Protein AF-A0A1E3JAP0-F1 (afdb_monomer_lite)

Structure (mmCIF, N/CA/C/O backbone):
data_AF-A0A1E3JAP0-F1
#
_entry.id   AF-A0A1E3JAP0-F1
#
loop_
_atom_site.group_PDB
_atom_site.id
_atom_site.type_symbol
_atom_site.label_atom_id
_atom_site.label_alt_id
_atom_site.label_comp_id
_atom_site.label_asym_id
_atom_site.label_entity_id
_atom_site.label_seq_id
_atom_site.pdbx_PDB_ins_code
_atom_site.Cartn_x
_atom_site.Cartn_y
_atom_site.Cartn_z
_atom_site.occupancy
_atom_site.B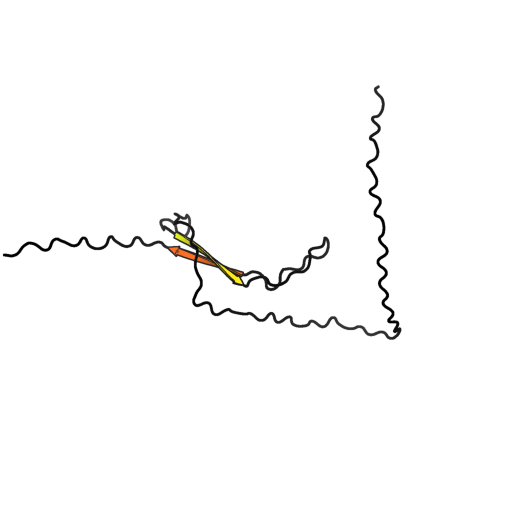_iso_or_equiv
_atom_site.auth_seq_id
_atom_site.auth_comp_id
_atom_site.auth_asym_id
_atom_site.auth_atom_id
_atom_site.pdbx_PDB_model_num
ATOM 1 N N . MET A 1 1 ? 6.886 50.857 -39.883 1.00 52.12 1 MET A N 1
ATOM 2 C CA . MET A 1 1 ? 7.313 49.444 -39.802 1.00 52.12 1 MET A CA 1
ATOM 3 C C . MET A 1 1 ? 8.610 49.383 -39.006 1.00 52.12 1 MET A C 1
ATOM 5 O O . MET A 1 1 ? 9.554 50.024 -39.448 1.00 52.12 1 MET A O 1
ATOM 9 N N . PRO A 1 2 ? 8.670 48.724 -37.838 1.00 55.16 2 PRO A N 1
ATOM 10 C CA . PRO A 1 2 ? 9.937 48.476 -37.148 1.00 55.16 2 PRO A CA 1
ATOM 11 C C . PRO A 1 2 ? 10.620 47.192 -37.680 1.00 55.16 2 PRO A C 1
ATOM 13 O O . PRO A 1 2 ? 9.924 46.336 -38.232 1.00 55.16 2 PRO A O 1
ATOM 16 N N . PRO A 1 3 ? 11.958 47.059 -37.565 1.00 58.38 3 PRO A N 1
ATOM 17 C CA . PRO A 1 3 ? 12.718 45.965 -38.171 1.00 58.38 3 PRO A CA 1
ATOM 18 C C . PRO A 1 3 ? 12.794 44.704 -37.293 1.00 58.38 3 PRO A C 1
ATOM 20 O O . PRO A 1 3 ? 12.540 44.739 -36.091 1.00 58.38 3 PRO A O 1
ATOM 23 N N . LEU A 1 4 ? 13.150 43.592 -37.948 1.00 58.06 4 LEU A N 1
ATOM 24 C CA . LEU A 1 4 ? 13.256 42.232 -37.420 1.00 58.06 4 LEU A CA 1
ATOM 25 C C . LEU A 1 4 ? 14.192 42.115 -36.204 1.00 58.06 4 LEU A C 1
ATOM 27 O O . LEU A 1 4 ? 15.378 42.432 -36.288 1.00 58.06 4 LEU A O 1
ATOM 31 N N . THR A 1 5 ? 13.681 41.525 -35.121 1.00 54.53 5 THR A N 1
ATOM 32 C CA . THR A 1 5 ? 14.494 40.927 -34.054 1.00 54.53 5 THR A CA 1
ATOM 33 C C . THR A 1 5 ? 15.216 39.700 -34.608 1.00 54.53 5 THR A C 1
ATOM 35 O O . THR A 1 5 ? 14.584 38.738 -35.037 1.00 54.53 5 THR A O 1
ATOM 38 N N . THR A 1 6 ? 16.547 39.748 -34.614 1.00 65.06 6 THR A N 1
ATOM 39 C CA . THR A 1 6 ? 17.420 38.591 -34.847 1.00 65.06 6 THR A CA 1
ATOM 40 C C . THR A 1 6 ? 17.788 38.019 -33.483 1.00 65.06 6 THR A C 1
ATOM 42 O O . THR A 1 6 ? 18.492 38.680 -32.721 1.00 65.06 6 THR A O 1
ATOM 45 N N . ASP A 1 7 ? 17.302 36.822 -33.156 1.00 58.41 7 ASP A N 1
ATOM 46 C CA . ASP A 1 7 ? 17.747 36.101 -31.959 1.00 58.41 7 ASP A CA 1
ATOM 47 C C . ASP A 1 7 ? 19.215 35.654 -32.114 1.00 58.41 7 ASP A C 1
ATOM 49 O O . ASP A 1 7 ? 19.608 35.195 -33.194 1.00 58.41 7 ASP A O 1
ATOM 53 N N . PRO A 1 8 ? 20.052 35.749 -31.063 1.00 61.91 8 PRO A N 1
ATOM 54 C CA . PRO A 1 8 ? 21.417 35.241 -31.111 1.00 61.91 8 PRO A CA 1
ATOM 55 C C . PRO A 1 8 ? 21.438 33.701 -31.036 1.00 61.91 8 PRO A C 1
ATOM 57 O O . PRO A 1 8 ? 20.634 33.101 -30.316 1.00 61.91 8 PRO A O 1
ATOM 60 N N . PRO A 1 9 ? 22.372 33.023 -31.730 1.00 57.25 9 PRO A N 1
ATOM 61 C CA . PRO A 1 9 ? 22.448 31.569 -31.697 1.00 57.25 9 PRO A CA 1
ATOM 62 C C . PRO A 1 9 ? 22.967 31.067 -30.341 1.00 57.25 9 PRO A C 1
ATOM 64 O O . PRO A 1 9 ? 23.933 31.589 -29.783 1.00 57.25 9 PRO A O 1
ATOM 67 N N . LEU A 1 10 ? 22.337 30.005 -29.831 1.00 57.28 10 LEU A N 1
ATOM 68 C CA . LEU A 1 10 ? 22.750 29.308 -28.612 1.00 57.28 10 LEU A CA 1
ATOM 69 C C . LEU A 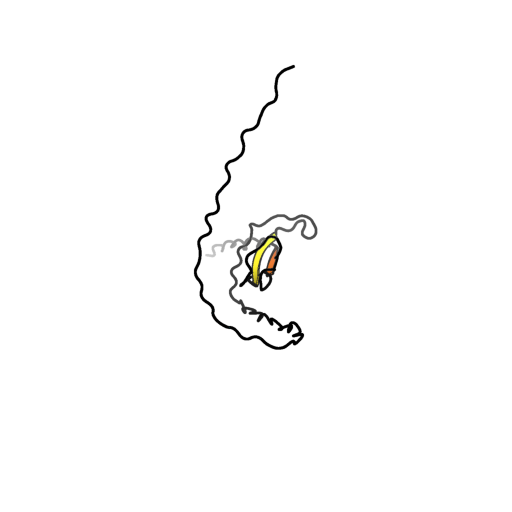1 10 ? 24.133 28.640 -28.774 1.00 57.28 10 LEU A C 1
ATOM 71 O O . LEU A 1 10 ? 24.457 28.133 -29.853 1.00 57.28 10 LEU A O 1
ATOM 75 N N . PRO A 1 11 ? 24.945 28.569 -27.701 1.00 48.59 11 PRO A N 1
ATOM 76 C CA . PRO A 1 11 ? 26.294 28.022 -27.764 1.00 48.59 11 PRO A CA 1
ATOM 77 C C . PRO A 1 11 ? 26.280 26.506 -28.006 1.00 48.59 11 PRO A C 1
ATOM 79 O O . PRO A 1 11 ? 25.711 25.728 -27.236 1.00 48.59 11 PRO A O 1
ATOM 82 N N . GLN A 1 12 ? 26.966 26.073 -29.065 1.00 54.62 12 GLN A N 1
ATOM 83 C CA . GLN A 1 12 ? 27.198 24.662 -29.364 1.00 54.62 12 GLN A CA 1
ATOM 84 C C . GLN A 1 12 ? 28.131 24.045 -28.311 1.00 54.62 12 GLN A C 1
ATOM 86 O O . GLN A 1 12 ? 29.329 24.331 -28.264 1.00 54.62 12 GLN A O 1
ATOM 91 N N . LYS A 1 13 ? 27.597 23.151 -27.472 1.00 53.06 13 LYS A N 1
ATOM 92 C CA . LYS A 1 13 ? 28.414 22.285 -26.613 1.00 53.06 13 LYS A CA 1
ATOM 93 C C . LYS A 1 13 ? 29.183 21.294 -27.492 1.00 53.06 13 LYS A C 1
ATOM 95 O O . LYS A 1 13 ? 28.628 20.299 -27.952 1.00 53.06 13 LYS A O 1
ATOM 100 N N . ARG A 1 14 ? 30.473 21.567 -27.713 1.00 50.31 14 ARG A N 1
ATOM 101 C CA . ARG A 1 14 ? 31.441 20.594 -28.239 1.00 50.31 14 ARG A CA 1
ATOM 102 C C . ARG A 1 14 ? 31.516 19.403 -27.284 1.00 50.31 14 ARG A C 1
ATOM 104 O O . ARG A 1 14 ? 32.070 19.521 -26.194 1.00 50.31 14 ARG A O 1
ATOM 111 N N . PHE A 1 15 ? 31.012 18.250 -27.706 1.00 49.12 15 PHE A N 1
ATOM 112 C CA . PHE A 1 15 ? 31.376 16.983 -27.084 1.00 49.12 15 PHE A CA 1
ATOM 113 C C . PHE A 1 15 ? 32.772 16.600 -27.579 1.00 49.12 15 PHE A C 1
ATOM 115 O O . PHE A 1 15 ? 32.958 16.277 -28.750 1.00 49.12 15 PHE A O 1
ATOM 122 N N . GLN A 1 16 ? 33.768 16.682 -26.696 1.00 45.56 16 GLN A N 1
ATOM 123 C CA . GLN A 1 16 ? 35.071 16.080 -26.953 1.00 45.56 16 GLN A CA 1
ATOM 124 C C . GLN A 1 16 ? 34.922 14.559 -26.832 1.00 45.56 16 GLN A C 1
ATOM 126 O O . GLN A 1 16 ? 34.569 14.040 -25.774 1.00 45.56 16 GLN A O 1
ATOM 131 N N . SER A 1 17 ? 35.150 13.858 -27.942 1.00 49.38 17 SER A N 1
ATOM 132 C CA . SER A 1 17 ? 35.259 12.402 -27.998 1.00 49.38 17 SER A CA 1
ATOM 133 C C . SER A 1 17 ? 36.532 11.974 -27.269 1.00 49.38 17 SER A C 1
ATOM 135 O O . SER A 1 17 ? 37.629 12.088 -27.811 1.00 49.38 17 SER A O 1
ATOM 137 N N . ALA A 1 18 ? 36.397 11.483 -26.038 1.00 50.88 18 ALA A N 1
ATOM 138 C CA . ALA A 1 18 ? 37.478 10.772 -25.372 1.00 50.88 18 ALA A CA 1
ATOM 139 C C . ALA A 1 18 ? 37.622 9.385 -26.020 1.00 50.88 18 ALA A C 1
ATOM 141 O O . ALA A 1 18 ? 36.751 8.525 -25.888 1.00 50.88 18 ALA A O 1
ATOM 142 N N . HIS A 1 19 ? 38.725 9.183 -26.740 1.00 46.69 19 HIS A N 1
ATOM 143 C CA . HIS A 1 19 ? 39.151 7.880 -27.237 1.00 46.69 19 HIS A CA 1
ATOM 144 C C . HIS A 1 19 ? 39.483 6.969 -26.049 1.00 46.69 19 HIS A C 1
ATOM 146 O O . HIS A 1 19 ? 40.580 7.026 -25.499 1.00 46.69 19 HIS A O 1
ATOM 152 N N . ALA A 1 20 ? 38.541 6.117 -25.651 1.00 44.25 20 ALA A N 1
ATOM 153 C CA . ALA A 1 20 ? 38.844 4.978 -24.797 1.00 44.25 20 ALA A CA 1
ATOM 154 C C . ALA A 1 20 ? 39.343 3.835 -25.688 1.00 44.25 20 ALA A C 1
ATOM 156 O O . ALA A 1 20 ? 38.570 3.141 -26.348 1.00 44.25 20 ALA A O 1
ATOM 157 N N . SER A 1 21 ? 40.667 3.701 -25.730 1.00 50.25 21 SER A N 1
ATOM 158 C CA . SER A 1 21 ? 41.372 2.552 -26.281 1.00 50.25 21 SER A CA 1
ATOM 159 C C . SER A 1 21 ? 40.991 1.309 -25.472 1.00 50.25 21 SER A C 1
ATOM 161 O O . SER A 1 21 ? 41.281 1.222 -24.281 1.00 50.25 21 SER A O 1
ATOM 163 N N . GLY A 1 22 ? 40.290 0.378 -26.111 1.00 37.66 22 GLY A N 1
ATOM 164 C CA . GLY A 1 22 ? 39.877 -0.898 -25.539 1.00 37.66 22 GLY A CA 1
ATOM 165 C C . GLY A 1 22 ? 40.065 -1.982 -26.585 1.00 37.66 22 GLY A C 1
ATOM 166 O O . GLY A 1 22 ? 39.156 -2.292 -27.351 1.00 37.66 22 GLY A O 1
ATOM 167 N N . SER A 1 23 ? 41.282 -2.504 -26.660 1.00 52.00 23 SER A N 1
ATOM 168 C CA . SER A 1 23 ? 41.661 -3.647 -27.482 1.00 52.00 23 SER A CA 1
ATOM 169 C C . SER A 1 23 ? 40.845 -4.883 -27.100 1.00 52.00 23 SER A C 1
ATOM 171 O O . SER A 1 23 ? 41.003 -5.383 -25.993 1.00 52.00 23 SER A O 1
ATOM 173 N N . ASN A 1 24 ? 40.045 -5.414 -28.024 1.00 43.38 24 ASN A N 1
ATOM 174 C CA . ASN A 1 24 ? 39.580 -6.799 -27.974 1.00 43.38 24 ASN A CA 1
ATOM 175 C C . ASN A 1 24 ? 39.739 -7.416 -29.362 1.00 43.38 24 ASN A C 1
ATOM 177 O O . ASN A 1 24 ? 38.888 -7.289 -30.241 1.00 43.38 24 ASN A O 1
ATOM 181 N N . ALA A 1 25 ? 40.880 -8.071 -29.552 1.00 45.66 25 ALA A N 1
ATOM 182 C CA . ALA A 1 25 ? 41.074 -9.017 -30.629 1.00 45.66 25 ALA A CA 1
ATOM 183 C C . ALA A 1 25 ? 40.373 -10.329 -30.253 1.00 45.66 25 ALA A C 1
ATOM 185 O O . ALA A 1 25 ? 40.812 -11.033 -29.352 1.00 45.66 25 ALA A O 1
ATOM 186 N N . ALA A 1 26 ? 39.307 -10.666 -30.972 1.00 41.34 26 ALA A N 1
ATOM 187 C CA . ALA A 1 26 ? 38.881 -12.046 -31.168 1.00 41.34 26 ALA A CA 1
ATOM 188 C C . ALA A 1 26 ? 38.143 -12.124 -32.508 1.00 41.34 26 ALA A C 1
ATOM 190 O O . ALA A 1 26 ? 36.944 -11.873 -32.610 1.00 41.34 26 ALA A O 1
ATOM 191 N N . ARG A 1 27 ? 38.897 -12.423 -33.569 1.00 41.41 27 ARG A N 1
ATOM 192 C CA . ARG A 1 27 ? 38.328 -12.882 -34.836 1.00 41.41 27 ARG A CA 1
ATOM 193 C C . ARG A 1 27 ? 37.953 -14.352 -34.653 1.00 41.41 27 ARG A C 1
ATOM 195 O O . ARG A 1 27 ? 38.809 -15.169 -34.334 1.00 41.41 27 ARG A O 1
ATOM 202 N N . SER A 1 28 ? 36.708 -14.696 -34.941 1.00 40.12 28 SER A N 1
ATOM 203 C CA . SER A 1 28 ? 36.392 -15.962 -35.598 1.00 40.12 28 SER A CA 1
ATOM 204 C C . SER A 1 28 ? 35.204 -15.732 -36.511 1.00 40.12 28 SER A C 1
ATOM 206 O O . SER A 1 28 ? 34.104 -15.403 -36.078 1.00 40.12 28 SER A O 1
ATOM 208 N N . ALA A 1 29 ? 35.498 -15.815 -37.802 1.00 43.75 29 ALA A N 1
ATOM 209 C CA . ALA A 1 29 ? 34.523 -15.886 -38.865 1.00 43.75 29 ALA A CA 1
ATOM 210 C C . ALA A 1 29 ? 33.998 -17.323 -38.948 1.00 43.75 29 ALA A C 1
ATOM 212 O O . ALA A 1 29 ? 34.786 -18.261 -38.854 1.00 43.75 29 ALA A O 1
ATOM 213 N N . GLY A 1 30 ? 32.700 -17.478 -39.207 1.00 35.91 30 GLY A N 1
ATOM 214 C CA . GLY A 1 30 ? 32.164 -18.708 -39.783 1.00 35.91 30 GLY A CA 1
ATOM 215 C C . GLY A 1 30 ? 30.815 -19.146 -39.224 1.00 35.91 30 GLY A C 1
ATOM 216 O O . GLY A 1 30 ? 30.692 -19.418 -38.038 1.00 35.91 30 GLY A O 1
ATOM 217 N N . GLY A 1 31 ? 29.852 -19.313 -40.133 1.00 34.75 31 GLY A N 1
ATOM 218 C CA . GLY A 1 31 ? 28.817 -20.342 -40.019 1.00 34.75 31 GLY A CA 1
ATOM 219 C C . GLY A 1 31 ? 27.480 -19.880 -39.455 1.00 34.75 31 GLY A C 1
ATOM 220 O O . GLY A 1 31 ? 27.351 -19.593 -38.272 1.00 34.75 31 GLY A O 1
ATOM 221 N N . GLY A 1 32 ? 26.466 -19.852 -40.321 1.00 43.88 32 GLY A N 1
ATOM 222 C CA . GLY A 1 32 ? 25.081 -19.605 -39.949 1.00 43.88 32 GLY A CA 1
ATOM 223 C C . GLY A 1 32 ? 24.525 -20.650 -38.981 1.00 43.88 32 GLY A C 1
ATOM 224 O O . GLY A 1 32 ? 24.815 -21.839 -39.069 1.00 43.88 32 GLY A O 1
ATOM 225 N N . GLY A 1 33 ? 23.671 -20.169 -38.089 1.00 38.25 33 GLY A N 1
ATOM 226 C CA . GLY A 1 33 ? 22.836 -20.965 -37.208 1.00 38.25 33 GLY A CA 1
ATOM 227 C C . GLY A 1 33 ? 21.816 -20.028 -36.584 1.00 38.25 33 GLY A C 1
ATOM 228 O O . GLY A 1 33 ? 22.179 -19.109 -35.854 1.00 38.25 33 GLY A O 1
ATOM 229 N N . VAL A 1 34 ? 20.542 -20.207 -36.929 1.00 51.34 34 VAL A N 1
ATOM 230 C CA . VAL A 1 34 ? 19.426 -19.550 -36.245 1.00 51.34 34 VAL A CA 1
ATOM 231 C C . VAL A 1 34 ? 19.379 -20.129 -34.834 1.00 51.34 34 VAL A C 1
ATOM 233 O O . VAL A 1 34 ? 18.772 -21.167 -34.591 1.00 51.34 34 VAL A O 1
ATOM 236 N N . SER A 1 35 ? 20.075 -19.480 -33.908 1.00 46.16 35 SER A N 1
ATOM 237 C CA . SER A 1 35 ? 20.030 -19.830 -32.495 1.00 46.16 35 SER A CA 1
ATOM 238 C C . SER A 1 35 ? 18.836 -19.121 -31.871 1.00 46.16 35 SER A C 1
ATOM 240 O O . SER A 1 35 ? 18.862 -17.916 -31.618 1.00 46.16 35 SER A O 1
ATOM 242 N N . 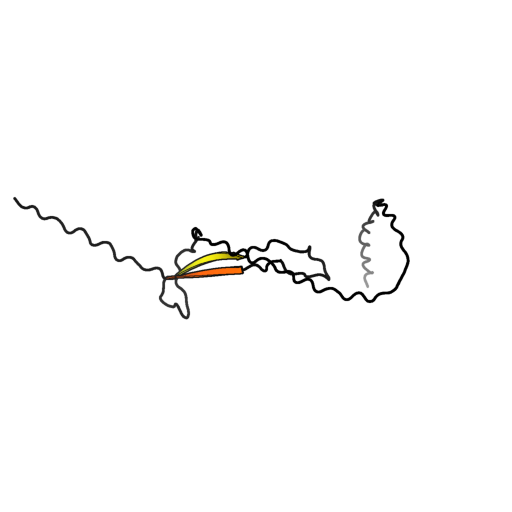GLN A 1 36 ? 17.770 -19.894 -31.674 1.00 54.44 36 GLN A N 1
ATOM 243 C CA . GLN A 1 36 ? 16.646 -19.606 -30.784 1.00 54.44 36 GLN A CA 1
ATOM 244 C C . GLN A 1 36 ? 17.110 -18.835 -29.531 1.00 54.44 36 GLN A C 1
ATOM 246 O O . GLN A 1 36 ? 18.081 -19.260 -28.896 1.00 54.44 36 GLN A O 1
ATOM 251 N N . PRO A 1 37 ? 16.430 -17.755 -29.105 1.00 50.56 37 PRO A N 1
ATOM 252 C CA . PRO A 1 37 ? 16.652 -17.236 -27.766 1.00 50.56 37 PRO A CA 1
ATOM 253 C C . PRO A 1 37 ? 16.167 -18.297 -26.773 1.00 50.56 37 PRO A C 1
ATOM 255 O O . PRO A 1 37 ? 14.971 -18.546 -26.644 1.00 50.56 37 PRO A O 1
ATOM 258 N N . SER A 1 38 ? 17.115 -18.959 -26.113 1.00 48.62 38 SER A N 1
ATOM 259 C CA . SER A 1 38 ? 16.841 -19.873 -25.011 1.00 48.62 38 SER A CA 1
ATOM 260 C C . SER A 1 38 ? 16.146 -19.092 -23.899 1.00 48.62 38 SER A C 1
ATOM 262 O O . SER A 1 38 ? 16.744 -18.226 -23.256 1.00 48.62 38 SER A O 1
ATOM 264 N N . SER A 1 39 ? 14.856 -19.364 -23.713 1.00 54.28 39 SER A N 1
ATOM 265 C CA . SER A 1 39 ? 14.054 -18.906 -22.585 1.00 54.28 39 SER A CA 1
ATOM 266 C C . SER A 1 39 ? 14.579 -19.579 -21.318 1.00 54.28 39 SER A C 1
ATOM 268 O O . SER A 1 39 ? 14.042 -20.592 -20.876 1.00 54.28 39 SER A O 1
ATOM 270 N N . ALA A 1 40 ? 15.663 -19.056 -20.746 1.00 56.84 40 ALA A N 1
ATOM 271 C CA . ALA A 1 40 ? 16.114 -19.496 -19.436 1.00 56.84 40 ALA A CA 1
ATOM 272 C C . ALA A 1 40 ? 15.000 -19.177 -18.419 1.00 56.84 40 ALA A C 1
ATOM 274 O O . ALA A 1 40 ? 14.593 -18.014 -18.316 1.00 56.84 40 ALA A O 1
ATOM 275 N N . PRO A 1 41 ? 14.478 -20.165 -17.672 1.00 48.88 41 PRO A N 1
ATOM 276 C CA . PRO A 1 41 ? 13.568 -19.879 -16.582 1.00 48.88 41 PRO A CA 1
ATOM 277 C C . PRO A 1 41 ? 14.390 -19.189 -15.494 1.00 48.88 41 PRO A C 1
ATOM 279 O O . PRO A 1 41 ? 15.162 -19.822 -14.777 1.00 48.88 41 PRO A O 1
ATOM 282 N N . HIS A 1 42 ? 14.252 -17.870 -15.376 1.00 53.38 42 HIS A N 1
ATOM 283 C CA . HIS A 1 42 ? 14.685 -17.158 -14.183 1.00 53.38 42 HIS A CA 1
ATOM 284 C C . HIS A 1 42 ? 13.740 -17.557 -13.047 1.00 53.38 42 HIS A C 1
ATOM 286 O O . HIS A 1 42 ? 12.785 -16.850 -12.732 1.00 53.38 42 HIS A O 1
ATOM 292 N N . ALA A 1 43 ? 13.971 -18.732 -12.464 1.00 52.19 43 ALA A N 1
ATOM 293 C CA . ALA A 1 43 ? 13.406 -19.081 -11.177 1.00 52.19 43 ALA A CA 1
ATOM 294 C C . ALA A 1 43 ? 14.040 -18.129 -10.158 1.00 52.19 43 ALA A C 1
ATOM 296 O O . ALA A 1 43 ? 15.158 -18.348 -9.697 1.00 52.19 43 ALA A O 1
ATOM 297 N N . CYS A 1 44 ? 13.366 -17.015 -9.868 1.00 52.41 44 CYS A N 1
ATOM 298 C CA . CYS A 1 44 ? 13.691 -16.231 -8.689 1.00 52.41 44 CYS A CA 1
ATOM 299 C C . CYS A 1 44 ? 13.388 -17.116 -7.480 1.00 52.41 44 CYS A C 1
ATOM 301 O O . CYS A 1 44 ? 12.230 -17.504 -7.314 1.00 52.41 44 CYS A O 1
ATOM 303 N N . PRO A 1 45 ? 14.381 -17.458 -6.645 1.00 50.09 45 PRO A N 1
ATOM 304 C CA . PRO A 1 45 ? 14.087 -18.126 -5.394 1.00 50.09 45 PRO A CA 1
ATOM 305 C C . PRO A 1 45 ? 13.223 -17.175 -4.563 1.00 50.09 45 PRO A C 1
ATOM 307 O O . PRO A 1 45 ? 13.668 -16.095 -4.173 1.00 50.09 45 PRO A O 1
ATOM 310 N N . SER A 1 46 ? 11.967 -17.557 -4.327 1.00 56.03 46 SER A N 1
ATOM 311 C CA . SER A 1 46 ? 11.126 -16.927 -3.316 1.00 56.03 46 SER A CA 1
ATOM 312 C C . SER A 1 46 ? 11.746 -17.236 -1.961 1.00 56.03 46 SER A C 1
ATOM 314 O O . SER A 1 46 ? 11.451 -18.252 -1.341 1.00 56.03 46 SER A O 1
ATOM 316 N N . HIS A 1 47 ? 12.655 -16.371 -1.518 1.00 55.62 47 HIS A N 1
ATOM 317 C CA . HIS A 1 47 ? 13.120 -16.351 -0.141 1.00 55.62 47 HIS A CA 1
ATOM 318 C C . HIS A 1 47 ? 11.954 -15.845 0.715 1.00 55.62 47 HIS A C 1
ATOM 320 O O . HIS A 1 47 ? 11.842 -14.659 1.011 1.00 55.62 47 HIS A O 1
ATOM 326 N N . THR A 1 48 ? 11.035 -16.741 1.072 1.00 52.53 48 THR A N 1
ATOM 327 C CA . THR A 1 48 ? 10.073 -16.480 2.138 1.00 52.53 48 THR A CA 1
ATOM 328 C C . THR A 1 48 ? 10.865 -16.525 3.436 1.00 52.53 48 THR A C 1
ATOM 330 O O . THR A 1 48 ? 11.100 -17.592 3.999 1.00 52.53 48 THR A O 1
ATOM 333 N N . SER A 1 49 ? 11.387 -15.376 3.854 1.00 57.69 49 SER A N 1
ATOM 334 C CA . SER A 1 49 ? 11.971 -15.221 5.178 1.00 57.69 49 SER A CA 1
ATOM 335 C C . SER A 1 49 ? 10.870 -15.481 6.204 1.00 57.69 49 SER A C 1
ATOM 337 O O . SER A 1 49 ? 9.921 -14.711 6.336 1.00 57.69 49 SER A O 1
ATOM 339 N N . ASP A 1 50 ? 10.980 -16.621 6.882 1.00 54.72 50 ASP A N 1
ATOM 340 C CA . ASP A 1 50 ? 10.086 -17.052 7.948 1.00 54.72 50 ASP A CA 1
ATOM 341 C C . ASP A 1 50 ? 10.231 -16.078 9.130 1.00 54.72 50 ASP A C 1
ATOM 343 O O . ASP A 1 50 ? 11.198 -16.107 9.893 1.00 54.72 50 ASP A O 1
ATOM 347 N N . SER A 1 51 ? 9.355 -15.071 9.175 1.00 56.03 51 SER A N 1
ATOM 348 C CA . SER A 1 51 ? 9.570 -13.851 9.954 1.00 56.03 51 SER A CA 1
ATOM 349 C C . SER A 1 51 ? 8.726 -13.845 11.228 1.00 56.03 51 SER A C 1
ATOM 351 O O . SER A 1 51 ? 7.747 -13.102 11.341 1.00 56.03 51 SER A O 1
ATOM 353 N N . HIS A 1 52 ? 9.111 -14.645 12.217 1.00 57.22 52 HIS A N 1
ATOM 354 C CA . HIS A 1 52 ? 8.448 -14.641 13.525 1.00 57.22 52 HIS A CA 1
ATOM 355 C C . HIS A 1 52 ? 8.731 -13.382 14.380 1.00 57.22 52 HIS A C 1
ATOM 357 O O . HIS A 1 52 ? 8.091 -13.208 15.408 1.00 57.22 52 HIS A O 1
ATOM 363 N N . ASN A 1 53 ? 9.590 -12.452 13.927 1.00 64.75 53 ASN A N 1
ATOM 364 C CA . ASN A 1 53 ? 9.920 -11.194 14.624 1.00 64.75 53 ASN A CA 1
ATOM 365 C C . ASN A 1 53 ? 9.795 -9.948 13.720 1.00 64.75 53 ASN A C 1
ATOM 367 O O . ASN A 1 53 ? 10.742 -9.175 13.571 1.00 64.75 53 ASN A O 1
ATOM 371 N N . LYS A 1 54 ? 8.640 -9.732 13.075 1.00 76.81 54 LYS A N 1
ATOM 372 C CA . LYS A 1 54 ? 8.381 -8.468 12.356 1.00 76.81 54 LYS A CA 1
ATOM 373 C C . LYS A 1 54 ? 7.905 -7.383 13.321 1.00 76.81 54 LYS A C 1
ATOM 375 O O . LYS A 1 54 ? 6.844 -7.508 13.926 1.00 76.81 54 LYS A O 1
ATOM 380 N N . ILE A 1 55 ? 8.679 -6.303 13.426 1.00 86.31 55 ILE A N 1
ATOM 381 C CA . ILE A 1 55 ? 8.277 -5.081 14.131 1.00 86.31 55 ILE A CA 1
ATOM 382 C C . ILE A 1 55 ? 7.267 -4.340 13.254 1.00 86.31 55 ILE A C 1
ATOM 384 O O . ILE A 1 55 ? 7.539 -4.053 12.088 1.00 86.31 55 ILE A O 1
ATOM 388 N N . PHE A 1 56 ? 6.101 -4.026 13.816 1.00 92.31 56 PHE A N 1
ATOM 389 C CA . PHE A 1 56 ? 5.066 -3.255 13.133 1.00 92.31 56 PHE A CA 1
ATOM 390 C C . PHE A 1 56 ? 5.069 -1.819 13.634 1.00 92.31 56 PHE A C 1
ATOM 392 O O . PHE A 1 56 ? 4.858 -1.566 14.819 1.00 92.31 56 PHE A O 1
ATOM 399 N N . ILE A 1 57 ? 5.259 -0.881 12.711 1.00 94.44 57 ILE A N 1
ATOM 400 C CA . ILE A 1 57 ? 5.081 0.544 12.972 1.00 94.44 57 ILE A CA 1
ATOM 401 C C . ILE A 1 57 ? 3.683 0.905 12.483 1.00 94.44 57 ILE A C 1
ATOM 403 O O . ILE A 1 57 ? 3.418 0.895 11.280 1.00 94.44 57 ILE A O 1
ATOM 407 N N . TYR A 1 58 ? 2.781 1.155 13.428 1.00 96.25 58 TYR A N 1
ATOM 408 C CA . TYR A 1 58 ? 1.407 1.529 13.123 1.00 96.25 58 TYR A CA 1
ATOM 409 C C . TYR A 1 58 ? 1.269 3.042 12.961 1.00 96.25 58 TYR A C 1
ATOM 411 O O . TYR A 1 58 ? 1.939 3.817 13.644 1.00 96.25 58 TYR A O 1
ATOM 419 N N . THR A 1 59 ? 0.348 3.459 12.097 1.00 96.25 59 THR A N 1
ATOM 420 C CA . THR A 1 59 ? -0.191 4.820 12.120 1.00 96.25 59 THR A CA 1
ATOM 421 C C . THR A 1 59 ? -0.847 5.104 13.476 1.00 96.25 59 THR A C 1
ATOM 423 O O . THR A 1 59 ? -1.275 4.165 14.161 1.00 96.25 59 THR A O 1
ATOM 426 N N . PRO A 1 60 ? -1.026 6.383 13.847 1.00 95.56 60 PRO A N 1
ATOM 427 C CA . PRO A 1 60 ? -1.995 6.739 14.876 1.00 95.56 60 PRO A CA 1
ATOM 428 C C . PRO A 1 60 ? -3.377 6.131 14.564 1.00 95.56 60 PRO A C 1
ATOM 430 O O . PRO A 1 60 ? -3.663 5.866 13.389 1.00 95.56 60 PRO A O 1
ATOM 433 N N . PRO A 1 61 ? -4.226 5.892 15.578 1.00 95.00 61 PRO A N 1
ATOM 434 C CA . PRO A 1 61 ? -5.609 5.490 15.361 1.00 95.00 61 PRO A CA 1
ATOM 435 C C . PRO A 1 61 ? -6.405 6.570 14.614 1.00 95.00 61 PRO A C 1
ATOM 437 O O . PRO A 1 61 ? -6.261 7.760 14.893 1.00 95.00 61 PRO A O 1
ATOM 440 N N . LEU A 1 62 ? -7.238 6.155 13.664 1.00 93.94 62 LEU A N 1
ATOM 441 C CA . LEU A 1 62 ? -8.000 7.028 12.771 1.00 93.94 62 LEU A CA 1
ATOM 442 C C . LEU A 1 62 ? -9.436 6.510 12.649 1.00 93.94 62 LEU A C 1
ATOM 444 O O . LEU A 1 62 ? -9.654 5.299 12.579 1.00 93.94 62 LEU A O 1
ATOM 448 N N . HIS A 1 63 ? -10.403 7.422 12.570 1.00 94.00 63 HIS A N 1
ATOM 449 C CA . HIS A 1 63 ? -11.751 7.090 12.109 1.00 94.00 63 HIS A CA 1
ATOM 450 C C . HIS A 1 63 ? -11.738 6.980 10.585 1.00 94.00 63 HIS A C 1
ATOM 452 O O . HIS A 1 63 ? -11.108 7.794 9.908 1.00 94.00 63 HIS A O 1
ATOM 458 N N . ILE A 1 64 ? -12.403 5.960 10.052 1.00 91.69 64 ILE A N 1
ATOM 459 C CA . ILE A 1 64 ? -12.387 5.641 8.622 1.00 91.69 64 ILE A CA 1
ATOM 460 C C . ILE A 1 64 ? -13.822 5.606 8.112 1.00 91.69 64 ILE A C 1
ATOM 462 O O . ILE A 1 64 ? -14.704 5.108 8.804 1.00 91.69 64 ILE A O 1
ATOM 466 N N . ASP A 1 65 ? -14.042 6.073 6.887 1.00 91.94 65 ASP A N 1
ATOM 467 C CA . ASP A 1 65 ? -15.328 5.951 6.201 1.00 91.94 65 ASP A CA 1
ATOM 468 C C . ASP A 1 65 ? -15.466 4.608 5.453 1.00 91.94 65 ASP A C 1
ATOM 470 O O . ASP A 1 65 ? -14.504 3.873 5.221 1.00 91.94 65 ASP A O 1
ATOM 474 N N . GLY A 1 66 ? -16.685 4.279 5.019 1.00 92.19 66 GLY A N 1
ATOM 475 C CA . GLY A 1 66 ? -16.959 3.091 4.204 1.00 92.19 66 GLY A CA 1
ATOM 476 C C . GLY A 1 66 ? -17.197 1.828 5.031 1.00 92.19 66 GLY A C 1
ATOM 477 O O . GLY A 1 66 ? -17.910 1.855 6.029 1.00 92.19 66 GLY A O 1
ATOM 478 N N . ILE A 1 67 ? -16.635 0.690 4.610 1.00 92.94 67 ILE A N 1
ATOM 479 C CA . ILE A 1 67 ? -16.957 -0.625 5.206 1.00 92.94 67 ILE A CA 1
ATOM 480 C C . ILE A 1 67 ? -16.506 -0.784 6.668 1.00 92.94 67 ILE A C 1
ATOM 482 O O . ILE A 1 67 ? -16.949 -1.704 7.348 1.00 92.94 67 ILE A O 1
ATOM 486 N N . PHE A 1 68 ? -15.632 0.104 7.149 1.00 90.31 68 PHE A N 1
ATOM 487 C CA . PHE A 1 68 ? -15.176 0.162 8.540 1.00 90.31 68 PHE A CA 1
ATOM 488 C C . PHE A 1 68 ? -15.669 1.430 9.259 1.00 90.31 68 PHE A C 1
ATOM 490 O O . PHE A 1 68 ? -15.074 1.836 10.255 1.00 90.31 68 PHE A O 1
ATOM 497 N N . ALA A 1 69 ? -16.746 2.055 8.767 1.00 93.06 69 ALA A N 1
ATOM 498 C CA . ALA A 1 69 ? -17.348 3.227 9.394 1.00 93.06 69 ALA A CA 1
ATOM 499 C C . ALA A 1 69 ? -17.696 2.980 10.867 1.00 93.06 69 ALA A C 1
ATOM 501 O O . ALA A 1 69 ? -18.200 1.919 11.237 1.00 93.06 69 ALA A O 1
ATOM 502 N N . GLY A 1 70 ? -17.409 3.977 11.706 1.00 89.94 70 GLY A N 1
ATOM 503 C CA . GLY A 1 70 ? -17.618 3.909 13.154 1.00 89.94 70 GLY A CA 1
ATOM 504 C C . GLY A 1 70 ? -16.543 3.136 13.923 1.00 89.94 70 GLY A C 1
ATOM 505 O O . GLY A 1 70 ? -16.619 3.076 15.146 1.00 89.94 70 GLY A O 1
ATOM 506 N N . LYS A 1 71 ? -15.532 2.573 13.245 1.00 92.38 71 LYS A N 1
ATOM 507 C CA . LYS A 1 71 ? -14.405 1.895 13.894 1.00 92.38 71 LYS A CA 1
ATOM 508 C C . LYS A 1 71 ? -13.186 2.798 13.969 1.00 92.38 71 LYS A C 1
ATOM 510 O O . LYS A 1 71 ? -12.836 3.475 12.999 1.00 92.38 71 LYS A O 1
ATOM 515 N N . LEU A 1 72 ? -12.499 2.743 15.105 1.00 95.06 72 LEU A N 1
ATOM 516 C CA . LEU A 1 72 ? -11.182 3.336 15.262 1.00 95.06 72 LEU A CA 1
ATOM 517 C C . LEU A 1 72 ? -10.136 2.328 14.775 1.00 95.06 72 LEU A C 1
ATOM 519 O O . LEU A 1 72 ? -10.015 1.234 15.320 1.00 95.06 72 LEU A O 1
ATOM 523 N N . MET A 1 73 ? -9.396 2.666 13.725 1.00 95.75 73 MET A N 1
ATOM 524 C CA . MET A 1 73 ? -8.491 1.740 13.039 1.00 95.75 73 MET A CA 1
ATOM 525 C C . MET A 1 73 ? -7.053 2.256 13.056 1.00 95.75 73 MET A C 1
ATOM 527 O O . MET A 1 73 ? -6.814 3.458 12.972 1.00 95.75 73 MET A O 1
ATOM 531 N N . LYS A 1 74 ? -6.080 1.346 13.077 1.00 96.12 74 LYS A N 1
ATOM 532 C CA . LYS A 1 74 ? -4.663 1.640 12.827 1.00 96.12 74 LYS A CA 1
ATOM 533 C C . LYS A 1 74 ? -4.105 0.731 11.740 1.00 96.12 74 LYS A C 1
ATOM 535 O O . LYS A 1 74 ? -4.536 -0.416 11.588 1.00 96.12 74 LYS A O 1
ATOM 540 N N . PHE A 1 75 ? -3.122 1.231 10.998 1.00 96.12 75 PHE A N 1
ATOM 541 C CA . PHE A 1 75 ? -2.579 0.544 9.829 1.00 96.12 75 PHE A CA 1
ATOM 542 C C . PHE A 1 75 ? -1.070 0.405 9.920 1.00 96.12 75 PHE A C 1
ATOM 544 O O . PHE A 1 75 ? -0.400 1.289 10.439 1.00 96.12 75 PHE A O 1
ATOM 551 N N . ALA A 1 76 ? -0.530 -0.688 9.394 1.00 96.94 76 ALA A N 1
ATOM 552 C CA . ALA A 1 76 ? 0.906 -0.873 9.231 1.00 96.94 76 ALA A CA 1
ATOM 553 C C . ALA A 1 76 ? 1.206 -1.441 7.844 1.00 96.94 76 ALA A C 1
ATOM 555 O O . ALA A 1 76 ? 0.431 -2.236 7.304 1.00 96.94 76 ALA A O 1
ATOM 556 N N . LEU A 1 77 ? 2.350 -1.050 7.289 1.00 96.44 77 LEU A N 1
ATOM 557 C CA . LEU A 1 77 ? 2.891 -1.611 6.055 1.00 96.44 77 LEU A CA 1
ATOM 558 C C . LEU A 1 77 ? 4.132 -2.439 6.382 1.00 96.44 77 LEU A C 1
ATOM 560 O O . LEU A 1 77 ? 4.994 -1.991 7.137 1.00 96.44 77 LEU A O 1
ATOM 564 N N . THR A 1 78 ? 4.237 -3.629 5.795 1.00 95.75 78 THR A N 1
ATOM 565 C CA . THR A 1 78 ? 5.463 -4.436 5.839 1.00 95.75 78 THR A CA 1
ATOM 566 C C . THR A 1 78 ? 5.908 -4.817 4.443 1.00 95.75 78 THR A C 1
ATOM 568 O O . THR A 1 78 ? 5.091 -5.193 3.603 1.00 95.75 78 THR A O 1
ATOM 571 N N . VAL A 1 79 ? 7.215 -4.745 4.192 1.00 93.81 79 VAL A N 1
ATOM 572 C CA . VAL A 1 79 ? 7.793 -5.297 2.969 1.00 93.81 79 VAL A CA 1
ATOM 573 C C . VAL A 1 79 ? 7.853 -6.817 3.121 1.00 93.81 79 VAL A C 1
ATOM 575 O O . VAL A 1 79 ? 8.450 -7.345 4.060 1.00 93.81 79 VAL A O 1
ATOM 578 N N . GLU A 1 80 ? 7.164 -7.526 2.232 1.00 94.38 80 GLU A N 1
ATOM 579 C CA . GLU A 1 80 ? 7.184 -8.993 2.166 1.00 94.38 80 GLU A CA 1
ATOM 580 C C . GLU A 1 80 ? 8.160 -9.491 1.098 1.00 94.38 80 GLU A C 1
ATOM 582 O O . GLU A 1 80 ? 8.697 -10.585 1.227 1.00 94.38 80 GLU A O 1
ATOM 587 N N . GLN A 1 81 ? 8.410 -8.683 0.065 1.00 95.62 81 GLN A N 1
ATOM 588 C CA . GLN A 1 81 ? 9.410 -8.963 -0.959 1.00 95.62 81 GLN A CA 1
ATOM 589 C C . GLN A 1 81 ? 10.135 -7.674 -1.334 1.00 95.62 81 GLN A C 1
ATOM 591 O O . GLN A 1 81 ? 9.529 -6.754 -1.887 1.00 95.62 81 GLN A O 1
ATOM 596 N N . GLU A 1 82 ? 11.431 -7.632 -1.038 1.00 95.38 82 GLU A N 1
ATOM 597 C CA . GLU A 1 82 ? 12.324 -6.547 -1.439 1.00 95.38 82 GLU A CA 1
ATOM 598 C C . GLU A 1 82 ? 12.726 -6.712 -2.914 1.00 95.38 82 GLU A C 1
ATOM 600 O O . GLU A 1 82 ? 13.039 -7.828 -3.346 1.00 95.38 82 GLU A O 1
ATOM 605 N N . PRO A 1 83 ? 12.759 -5.632 -3.709 1.00 95.81 83 PRO A N 1
ATOM 606 C CA . PRO A 1 83 ? 13.411 -5.666 -5.005 1.00 95.81 83 PRO A CA 1
ATOM 607 C C . PRO A 1 83 ? 14.928 -5.722 -4.799 1.00 95.81 83 PRO A C 1
ATOM 609 O O . PRO A 1 83 ? 15.500 -4.916 -4.070 1.00 95.81 83 PRO A O 1
ATOM 612 N N . LEU A 1 84 ? 15.600 -6.656 -5.467 1.00 95.00 84 LEU A N 1
ATOM 613 C CA . LEU A 1 84 ? 17.035 -6.890 -5.272 1.00 95.00 84 LEU A CA 1
ATOM 614 C C . LEU A 1 84 ? 17.867 -6.331 -6.429 1.00 95.00 84 LEU A C 1
ATOM 616 O O . LEU A 1 84 ? 18.990 -5.869 -6.238 1.00 95.00 84 LEU A O 1
ATOM 620 N N . PHE A 1 85 ? 17.310 -6.352 -7.640 1.00 93.62 85 PHE A N 1
ATOM 621 C CA . PHE A 1 85 ? 18.007 -6.009 -8.871 1.00 93.62 85 PHE A CA 1
ATOM 622 C C . PHE A 1 85 ? 17.130 -5.153 -9.786 1.00 93.62 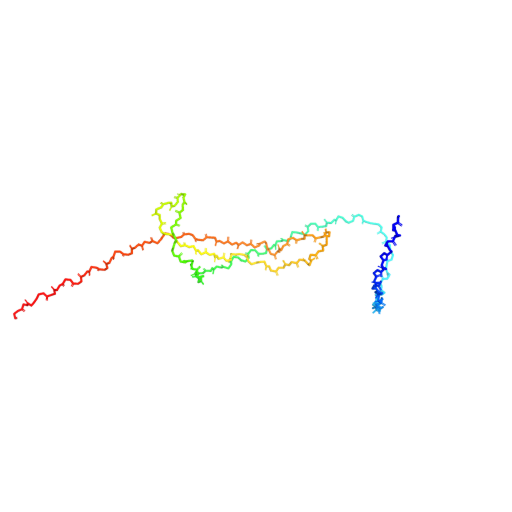85 PHE A C 1
ATOM 624 O O . PHE A 1 85 ? 15.903 -5.250 -9.805 1.00 93.62 85 PHE A O 1
ATOM 631 N N . GLY A 1 86 ? 17.773 -4.338 -10.615 1.00 93.62 86 GLY A N 1
ATOM 632 C CA . GLY A 1 86 ? 17.113 -3.551 -11.649 1.00 93.62 86 GLY A CA 1
ATOM 633 C C . GLY A 1 86 ? 18.088 -3.190 -12.759 1.00 93.62 86 GLY A C 1
ATOM 634 O O . GLY A 1 86 ? 19.289 -3.058 -12.524 1.00 93.62 86 GLY A O 1
ATOM 635 N N . ARG A 1 87 ? 17.585 -3.016 -13.986 1.00 93.94 87 ARG A N 1
ATOM 636 C CA . ARG A 1 87 ? 18.391 -2.484 -15.092 1.00 93.94 87 ARG A CA 1
ATOM 637 C C . ARG A 1 87 ? 18.261 -0.966 -15.132 1.00 93.94 87 ARG A C 1
ATOM 639 O O . ARG A 1 87 ? 17.164 -0.432 -14.989 1.00 93.94 87 ARG A O 1
ATOM 646 N N . ARG A 1 88 ? 19.373 -0.267 -15.386 1.00 94.50 88 ARG A N 1
ATOM 647 C CA . ARG A 1 88 ? 19.360 1.188 -15.578 1.00 94.50 88 ARG A CA 1
ATOM 648 C C . ARG A 1 88 ? 18.353 1.565 -16.667 1.00 94.50 88 ARG A C 1
ATOM 650 O O . ARG A 1 88 ? 18.440 1.070 -17.790 1.00 94.50 88 ARG A O 1
ATOM 657 N N . LYS A 1 89 ? 17.435 2.472 -16.331 1.00 95.06 89 LYS A N 1
ATOM 658 C CA . LYS A 1 89 ? 16.439 3.011 -17.260 1.00 95.06 89 LYS A CA 1
ATOM 659 C C . LYS A 1 89 ? 17.128 3.679 -18.452 1.00 95.06 89 LYS A C 1
ATOM 661 O O . LYS A 1 89 ? 18.055 4.469 -18.273 1.00 95.06 89 LYS A O 1
ATOM 666 N N . THR A 1 90 ? 16.636 3.402 -19.655 1.00 94.12 90 THR A N 1
ATOM 667 C CA . THR A 1 90 ? 16.926 4.206 -20.852 1.00 94.12 90 THR A CA 1
ATOM 668 C C . THR A 1 90 ? 15.609 4.692 -21.454 1.00 94.12 90 THR A C 1
ATOM 670 O O . THR A 1 90 ? 14.536 4.327 -20.976 1.00 94.12 90 THR A O 1
ATOM 673 N N . GLU A 1 91 ? 15.662 5.537 -22.483 1.00 95.25 91 GLU A N 1
ATOM 674 C CA . GLU A 1 91 ? 14.450 6.032 -23.149 1.00 95.25 91 GLU A CA 1
ATOM 675 C C . GLU A 1 91 ? 13.616 4.890 -23.758 1.00 95.25 91 GLU A C 1
ATOM 677 O O . GLU A 1 91 ? 12.398 4.856 -23.587 1.00 95.25 91 GLU A O 1
ATOM 682 N N . LYS A 1 92 ? 14.283 3.922 -24.402 1.00 94.75 92 LYS A N 1
ATOM 683 C CA . LYS A 1 92 ? 13.646 2.801 -25.115 1.00 94.75 92 LYS A CA 1
ATOM 684 C C . LYS A 1 92 ? 13.539 1.507 -24.298 1.00 94.75 92 LYS A C 1
ATOM 686 O O . LYS A 1 92 ? 12.805 0.614 -24.699 1.00 94.75 92 LYS A O 1
ATOM 691 N N . ASP A 1 93 ? 14.255 1.383 -23.177 1.00 93.44 93 ASP A N 1
ATOM 692 C CA . ASP A 1 93 ? 14.279 0.163 -22.353 1.00 93.44 93 ASP A CA 1
ATOM 693 C C . ASP A 1 93 ? 13.722 0.419 -20.947 1.00 93.44 93 ASP A C 1
ATOM 695 O O . ASP A 1 93 ? 14.293 1.189 -20.165 1.00 93.44 93 ASP A O 1
ATOM 699 N N . ARG A 1 94 ? 12.610 -0.256 -20.629 1.00 92.94 94 ARG A N 1
ATOM 700 C CA . ARG A 1 94 ? 11.885 -0.158 -19.351 1.00 92.94 94 ARG A CA 1
ATOM 701 C C . ARG A 1 94 ? 11.698 -1.530 -18.714 1.00 92.94 94 ARG A C 1
ATOM 703 O O . ARG A 1 94 ? 10.589 -2.052 -18.646 1.00 92.94 94 ARG A O 1
ATOM 710 N N . ARG A 1 95 ? 12.793 -2.123 -18.245 1.00 94.75 95 ARG A N 1
ATOM 711 C CA . ARG A 1 95 ? 12.721 -3.396 -17.520 1.00 94.75 95 ARG A CA 1
ATOM 712 C C . ARG A 1 95 ? 12.248 -3.165 -16.082 1.00 94.75 95 ARG A C 1
ATOM 714 O O . ARG A 1 95 ? 12.735 -2.225 -15.452 1.00 94.75 95 ARG A O 1
ATOM 721 N N . PRO A 1 96 ? 11.324 -3.990 -15.563 1.00 95.12 96 PRO A N 1
ATOM 722 C CA . PRO A 1 96 ? 10.893 -3.898 -14.175 1.00 95.12 96 PRO A CA 1
ATOM 723 C C . PRO A 1 96 ? 12.026 -4.285 -13.216 1.00 95.12 96 PRO A C 1
ATOM 725 O O . PRO A 1 96 ? 13.006 -4.925 -13.605 1.00 95.12 96 PRO A O 1
ATOM 728 N N . LEU A 1 97 ? 11.873 -3.898 -11.950 1.00 94.75 97 LEU A N 1
ATOM 729 C CA . LEU A 1 97 ? 12.714 -4.397 -10.863 1.00 94.75 97 LEU A CA 1
ATOM 730 C C . LEU A 1 97 ? 12.432 -5.883 -10.613 1.00 94.75 97 LEU A C 1
ATOM 732 O O . LEU A 1 97 ? 11.318 -6.358 -10.848 1.00 94.75 97 LEU A O 1
ATOM 736 N N . CYS A 1 98 ? 13.449 -6.607 -10.150 1.00 93.94 98 CYS A N 1
ATOM 737 C CA . CYS A 1 98 ? 13.391 -8.040 -9.915 1.00 93.94 98 CYS A CA 1
ATOM 738 C C . CYS A 1 98 ? 13.964 -8.401 -8.527 1.00 93.94 98 CYS A C 1
ATOM 740 O O . CYS A 1 98 ? 15.084 -7.994 -8.213 1.00 93.94 98 CYS A O 1
ATOM 742 N N . PRO A 1 99 ? 13.239 -9.172 -7.701 1.00 95.56 99 PRO A N 1
ATOM 743 C CA . PRO A 1 99 ? 11.837 -9.542 -7.889 1.00 95.56 99 PRO A CA 1
ATOM 744 C C . PRO A 1 99 ? 10.915 -8.307 -7.745 1.00 95.56 99 PRO A C 1
ATOM 746 O O . PRO A 1 99 ? 11.358 -7.238 -7.326 1.00 95.56 99 PRO A O 1
ATOM 749 N N . ALA A 1 100 ? 9.647 -8.409 -8.159 1.00 96.00 100 ALA A N 1
ATOM 750 C CA . ALA A 1 100 ? 8.713 -7.283 -8.046 1.00 96.00 100 ALA A CA 1
ATOM 751 C C . ALA A 1 100 ? 8.471 -6.944 -6.561 1.00 96.00 100 ALA A C 1
ATOM 753 O O . ALA A 1 100 ? 8.244 -7.862 -5.781 1.00 96.00 100 ALA A O 1
ATOM 754 N N . PRO A 1 101 ? 8.496 -5.678 -6.126 1.00 96.69 101 PRO A N 1
ATOM 755 C CA . PRO A 1 101 ? 8.274 -5.358 -4.718 1.00 96.69 101 PRO A CA 1
ATOM 756 C C . PRO A 1 101 ? 6.867 -5.784 -4.263 1.00 96.69 101 PRO A C 1
ATOM 758 O O . PRO A 1 101 ? 5.888 -5.525 -4.966 1.00 96.69 101 PRO A O 1
ATOM 761 N N . ILE A 1 102 ? 6.759 -6.409 -3.085 1.00 96.81 102 ILE A N 1
ATOM 762 C CA . ILE A 1 102 ? 5.472 -6.790 -2.472 1.00 96.81 102 ILE A CA 1
ATOM 763 C C . ILE A 1 102 ? 5.377 -6.175 -1.081 1.00 96.81 102 ILE A C 1
ATOM 765 O O . ILE A 1 102 ? 6.235 -6.406 -0.228 1.00 96.81 102 ILE A O 1
ATOM 769 N N . ILE A 1 103 ? 4.290 -5.440 -0.846 1.00 96.56 103 ILE A N 1
ATOM 770 C CA . ILE A 1 103 ? 3.966 -4.813 0.435 1.00 96.56 103 ILE A CA 1
ATOM 771 C C . ILE A 1 103 ? 2.684 -5.435 0.983 1.00 96.56 103 ILE A C 1
ATOM 773 O O . ILE A 1 103 ? 1.694 -5.569 0.263 1.00 96.56 103 ILE A O 1
ATOM 777 N N . ARG A 1 104 ? 2.681 -5.780 2.270 1.00 96.44 104 ARG A N 1
ATOM 778 C CA . ARG A 1 104 ? 1.486 -6.209 2.996 1.00 96.44 104 ARG A CA 1
ATOM 779 C C . ARG A 1 104 ? 0.937 -5.046 3.809 1.00 96.44 104 ARG A C 1
ATOM 781 O O . ARG A 1 104 ? 1.634 -4.484 4.649 1.00 96.44 104 ARG A O 1
ATOM 788 N N . LEU A 1 105 ? -0.336 -4.739 3.585 1.00 96.12 105 LEU A N 1
ATOM 789 C CA . LEU A 1 105 ? -1.124 -3.872 4.453 1.00 96.12 105 LEU A CA 1
ATOM 790 C C . LEU A 1 105 ? -1.722 -4.697 5.593 1.00 96.12 105 LEU A C 1
ATOM 792 O O . LEU A 1 105 ? -2.329 -5.745 5.362 1.00 96.12 105 LEU A O 1
ATOM 796 N N . ARG A 1 106 ? -1.581 -4.204 6.821 1.00 95.31 106 ARG A N 1
ATOM 797 C CA . ARG A 1 106 ? -2.312 -4.688 7.994 1.00 95.31 106 ARG A CA 1
ATOM 798 C C . ARG A 1 106 ? -3.225 -3.581 8.489 1.00 95.31 106 ARG A C 1
ATOM 800 O O . ARG A 1 106 ? -2.748 -2.486 8.756 1.00 95.31 106 ARG A O 1
ATOM 807 N N . ALA A 1 107 ? -4.508 -3.888 8.624 1.00 94.44 107 ALA A N 1
ATOM 808 C CA . ALA A 1 107 ? -5.508 -3.024 9.234 1.00 94.44 107 ALA A CA 1
ATOM 809 C C . ALA A 1 107 ? -5.976 -3.679 10.535 1.00 94.44 107 ALA A C 1
ATOM 811 O O . ALA A 1 107 ? -6.326 -4.861 10.533 1.00 94.44 107 ALA A O 1
ATOM 812 N N . VAL A 1 108 ? -5.939 -2.936 11.637 1.00 94.50 108 VAL A N 1
ATOM 813 C CA . VAL A 1 108 ? -6.288 -3.432 12.972 1.00 94.50 108 VAL A CA 1
ATOM 814 C C . VAL A 1 108 ? -7.277 -2.468 13.605 1.00 94.50 108 VAL A C 1
ATOM 816 O O . VAL A 1 108 ? -7.026 -1.268 13.649 1.00 94.50 108 VAL A O 1
ATOM 819 N N . GLU A 1 109 ? -8.386 -3.002 14.102 1.00 95.06 109 GLU A N 1
ATOM 820 C CA . GLU A 1 109 ? -9.347 -2.261 14.916 1.00 95.06 109 GLU A CA 1
ATOM 821 C C . GLU A 1 109 ? -8.769 -2.044 16.318 1.00 95.06 109 GLU A C 1
ATOM 823 O O . GLU A 1 109 ? -8.309 -2.988 16.968 1.00 95.06 109 GLU A O 1
ATOM 828 N N . CYS A 1 110 ? -8.750 -0.794 16.769 1.00 92.75 110 CYS A N 1
ATOM 829 C CA . CYS A 1 110 ? -8.408 -0.434 18.134 1.00 92.75 110 CYS A CA 1
ATOM 830 C C . CYS A 1 110 ? -9.607 -0.769 19.019 1.00 92.75 110 CYS A C 1
ATOM 832 O O . CYS A 1 110 ? -10.705 -0.273 18.787 1.00 92.75 110 CYS A O 1
ATOM 834 N N . ARG A 1 111 ? -9.394 -1.623 20.018 1.00 85.56 111 ARG A N 1
ATOM 835 C CA . ARG A 1 111 ? -10.362 -1.820 21.092 1.00 85.56 111 ARG A CA 1
ATOM 836 C C . ARG A 1 111 ? -9.951 -0.919 22.240 1.00 85.56 111 ARG A C 1
ATOM 838 O O . ARG A 1 111 ? -8.773 -0.918 22.600 1.00 85.56 111 ARG A O 1
ATOM 845 N N . ASP A 1 112 ? -10.906 -0.187 22.787 1.00 68.00 112 ASP A N 1
ATOM 846 C CA . ASP A 1 112 ? -10.741 0.396 24.108 1.00 68.00 112 ASP A CA 1
ATOM 847 C C . ASP A 1 112 ? -10.709 -0.783 25.087 1.00 68.00 112 ASP A C 1
ATOM 849 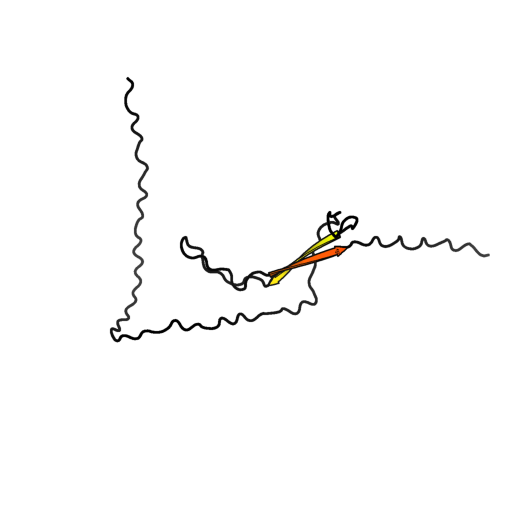O O . ASP A 1 112 ? -11.660 -1.566 25.156 1.00 68.00 112 ASP A O 1
ATOM 853 N N . GLU A 1 113 ? -9.580 -0.993 25.765 1.00 61.22 113 GLU A N 1
ATOM 854 C CA . GLU A 1 113 ? -9.589 -1.849 26.952 1.00 61.22 113 GLU A CA 1
ATOM 855 C C . GLU A 1 113 ? -10.546 -1.183 27.947 1.00 61.22 113 GLU A C 1
ATOM 857 O O . GLU A 1 113 ? -10.374 0.010 28.216 1.00 61.22 113 GLU A O 1
ATOM 862 N N . PRO A 1 114 ? -11.574 -1.886 28.455 1.00 55.69 114 PRO A N 1
ATOM 863 C CA . PRO A 1 114 ? -12.387 -1.325 29.517 1.00 55.69 114 PRO A CA 1
ATOM 864 C C . PRO A 1 114 ? -11.455 -1.026 30.689 1.00 55.69 114 PRO A C 1
ATOM 866 O O . PRO A 1 114 ? -10.626 -1.868 31.045 1.00 55.69 114 PRO A O 1
ATOM 869 N N . ASP A 1 115 ? -11.573 0.181 31.246 1.00 57.72 115 ASP A N 1
ATOM 870 C CA . ASP A 1 115 ? -10.847 0.594 32.441 1.00 57.72 115 ASP A CA 1
ATOM 871 C C . ASP A 1 115 ? -10.791 -0.572 33.431 1.00 57.72 115 ASP A C 1
ATOM 873 O O . ASP A 1 115 ? -11.812 -1.176 33.777 1.00 57.72 115 ASP A O 1
ATOM 877 N N . SER A 1 116 ? -9.569 -0.924 33.830 1.00 56.16 116 SER A N 1
ATOM 878 C CA . SER A 1 116 ? -9.314 -1.954 34.834 1.00 56.16 116 SER A CA 1
ATOM 879 C C . SER A 1 116 ? -10.255 -1.726 36.021 1.00 56.16 116 SER A C 1
ATOM 881 O O . SER A 1 116 ? -10.400 -0.569 36.428 1.00 56.16 116 SER A O 1
ATOM 883 N N . PRO A 1 117 ? -10.901 -2.768 36.582 1.00 54.75 117 PRO A N 1
ATOM 884 C CA . PRO A 1 117 ? -11.853 -2.575 37.664 1.00 54.75 117 PRO A CA 1
ATOM 885 C C . PRO A 1 117 ? -11.166 -1.803 38.785 1.00 54.75 117 PRO A C 1
ATOM 887 O O . PRO A 1 117 ? -10.134 -2.232 39.308 1.00 54.75 117 PRO A O 1
ATOM 890 N N . SER A 1 118 ? -11.724 -0.634 39.103 1.00 54.72 118 SER A N 1
ATOM 891 C CA . SER A 1 1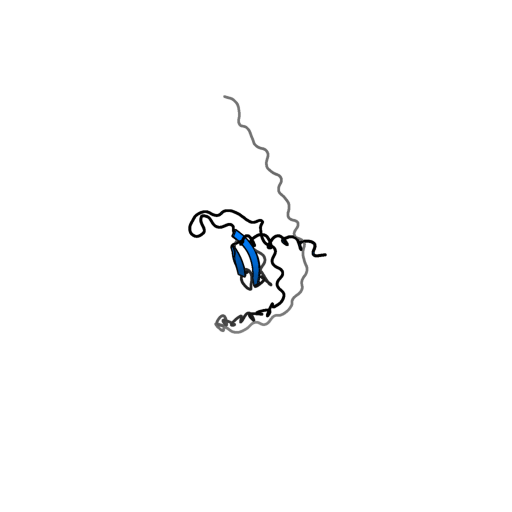18 ? -11.376 0.150 40.278 1.00 54.72 118 SER A CA 1
ATOM 892 C C . SER A 1 118 ? -11.285 -0.804 41.457 1.00 54.72 118 SER A C 1
ATOM 894 O O . SER A 1 118 ? -12.271 -1.457 41.791 1.00 54.72 118 SER A O 1
ATOM 896 N N . HIS A 1 119 ? -10.091 -0.920 42.034 1.00 55.00 119 HIS A N 1
ATOM 897 C CA . HIS A 1 119 ? -9.852 -1.655 43.264 1.00 55.00 119 HIS A CA 1
ATOM 898 C C . HIS A 1 119 ? -10.772 -1.060 44.335 1.00 55.00 119 HIS A C 1
ATOM 900 O O . HIS A 1 119 ? -10.455 -0.035 44.939 1.00 55.00 119 HIS A O 1
ATOM 906 N N . GLU A 1 120 ? -11.947 -1.664 44.514 1.00 54.81 120 GLU A N 1
ATOM 907 C CA . GLU A 1 120 ? -12.864 -1.312 45.586 1.00 54.81 120 GLU A CA 1
ATOM 908 C C . GLU A 1 120 ? -12.123 -1.469 46.914 1.00 54.81 120 GLU A C 1
ATOM 910 O O . GLU A 1 120 ? -11.290 -2.364 47.098 1.00 54.81 120 GLU A O 1
ATOM 915 N N . GLY A 1 121 ? -12.348 -0.498 47.796 1.00 52.16 121 GLY A N 1
ATOM 916 C CA . GLY A 1 121 ? -11.664 -0.386 49.070 1.00 52.16 121 GLY A CA 1
ATOM 917 C C . GLY A 1 121 ? -11.830 -1.657 49.888 1.00 52.16 121 GLY A C 1
ATOM 918 O O . GLY A 1 121 ? -12.940 -2.143 50.096 1.00 52.16 121 GLY A O 1
ATOM 919 N N . ILE A 1 122 ? -10.712 -2.172 50.389 1.00 56.88 122 ILE A N 1
ATOM 920 C CA . ILE A 1 122 ? -10.748 -3.124 51.490 1.00 56.88 122 ILE A CA 1
ATOM 921 C C . ILE A 1 122 ? -11.177 -2.292 52.697 1.00 56.88 122 ILE A C 1
ATOM 923 O O . ILE A 1 122 ? -10.416 -1.460 53.191 1.00 56.88 122 ILE A O 1
ATOM 927 N N . ALA A 1 123 ? -12.442 -2.451 53.078 1.00 57.44 123 ALA A N 1
ATOM 928 C CA . ALA A 1 123 ? -12.988 -1.921 54.310 1.00 57.44 123 ALA A CA 1
ATOM 929 C C . ALA A 1 123 ? -12.156 -2.426 55.494 1.00 57.44 123 ALA A C 1
ATOM 931 O O . ALA A 1 123 ? -11.812 -3.607 55.567 1.00 57.44 123 ALA A O 1
ATOM 932 N N . GLU A 1 124 ? -11.845 -1.504 56.402 1.00 54.66 124 GLU A N 1
ATOM 933 C CA . GLU A 1 124 ? -11.331 -1.801 57.731 1.00 54.66 124 GLU A CA 1
ATOM 934 C C . GLU A 1 124 ? -12.227 -2.843 58.413 1.00 54.66 124 GLU A C 1
ATOM 936 O O . GLU A 1 124 ? -13.449 -2.694 58.465 1.00 54.66 124 GLU A O 1
ATOM 941 N N . ALA A 1 125 ? -11.607 -3.893 58.944 1.00 56.56 125 ALA A N 1
ATOM 942 C CA . ALA A 1 125 ? -12.219 -4.789 59.908 1.00 56.56 125 ALA A CA 1
ATOM 943 C C . ALA A 1 125 ? -11.222 -4.989 61.057 1.00 56.56 125 ALA A C 1
ATOM 945 O O . ALA A 1 125 ? -10.233 -5.698 60.892 1.00 56.56 125 ALA A O 1
ATOM 946 N N . GLU A 1 126 ? -11.523 -4.261 62.136 1.00 47.91 126 GLU A N 1
ATOM 947 C CA . GLU A 1 126 ? -11.319 -4.533 63.574 1.00 47.91 126 GLU A CA 1
ATOM 948 C C . GLU A 1 126 ? -9.951 -5.022 64.085 1.00 47.91 126 GLU A C 1
ATOM 950 O O . GLU A 1 126 ? -9.554 -6.179 63.822 1.00 47.91 126 GLU A O 1
#

Secondary structure (DSSP, 8-state):
-PPPP-PPPPP----------------------------------------TTPPP-BPPPEE--GGGTT-EEEEEEEEEE---B-PPP-SS--PPPBSPPEEEEEEEEPP---------------

Foldseek 3Di:
DDDDDDDDDDDDDDDDDDDDDDDDDDDDDDDDDPDDPPPDPPPDPQPQPPPPDDDWDKDQFDQDDDPQHPFTKIKTKDWRDDQDDDDDDDPPDDDATPPHTDMDMDMDTDDDDPPDPDPPDPDDDD

InterPro domains:
  IPR037525 Velvet domain [PF11754] (76-110)
  IPR038491 Velvet domain superfamily [G3DSA:2.60.40.3960] (68-123)

Radius of gyration: 33.47 Å; chains: 1; bounding box: 59×70×104 Å

Sequence (126 aa):
MPPLTTDPPLPQKRFQSAHASGSNAARSAGGGGVSQPSSAPHACPSHTSDSHNKIFIYTPPLHIDGIFAGKLMKFALTVEQEPLFGRRKTEKDRRPLCPAPIIRLRAVECRDEPDSPSHEGIAEAE

pLDDT: mean 71.31, std 21.59, range [34.75, 96.94]

Organism: NCBI:txid1296118